Protein AF-A0A412AXY1-F1 (afdb_monomer_lite)

Sequence (61 aa)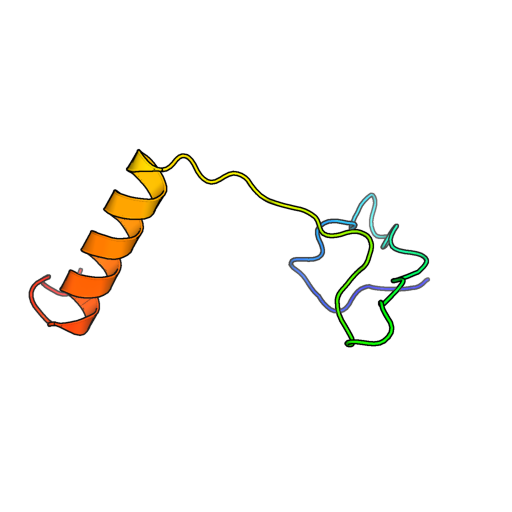:
MICCENNFCLYWQDDTCLLENISLSLQGVCQSCVCVDIGGSLLDTLRQKQLERLEGCLPDD

Organism: NCBI:txid1535

pLDDT: mean 79.94, std 11.18, range [50.81, 93.5]

Secondary structure (DSSP, 8-state):
----S-TT-TTEETTEE------B-TTS-BSS-------HHHHHHHHHHHHHHHTT-S---

Foldseek 3Di:
DDQDPPPPQPQDDPRDRPCPDFDADPVRHTPDDDDDDDDPVNVVVVVVVVVCVVVVVDDDD

Radius of gyration: 17.9 Å; chains: 1; bounding box: 38×29×36 Å

Structure (mmCIF, N/CA/C/O backbone):
data_AF-A0A412AXY1-F1
#
_entry.id   AF-A0A412AXY1-F1
#
loop_
_atom_site.group_PDB
_atom_site.id
_atom_site.type_symbol
_atom_site.label_atom_id
_atom_site.label_alt_id
_atom_site.label_comp_id
_atom_site.label_asym_id
_atom_site.label_entity_id
_atom_site.label_seq_id
_atom_site.pdbx_PDB_ins_code
_atom_site.Cartn_x
_atom_site.Cartn_y
_atom_site.Cartn_z
_atom_site.occupancy
_atom_site.B_iso_or_equiv
_atom_site.auth_seq_id
_atom_site.auth_comp_id
_atom_site.auth_asym_id
_atom_site.auth_atom_id
_atom_site.pdbx_PDB_model_num
ATOM 1 N N . MET A 1 1 ? 17.750 -16.485 -6.894 1.00 50.81 1 MET A N 1
ATOM 2 C CA . MET A 1 1 ? 16.311 -16.185 -6.779 1.00 50.81 1 MET A CA 1
ATOM 3 C C . MET A 1 1 ? 16.149 -15.355 -5.517 1.00 50.81 1 MET A C 1
ATOM 5 O O . MET A 1 1 ? 16.570 -15.827 -4.469 1.00 50.81 1 MET A O 1
ATOM 9 N N . ILE A 1 2 ? 15.715 -14.098 -5.625 1.00 58.34 2 ILE A N 1
ATOM 10 C CA . ILE A 1 2 ? 15.534 -13.216 -4.462 1.00 58.34 2 ILE A CA 1
ATOM 11 C C . ILE A 1 2 ? 14.105 -13.442 -3.976 1.00 58.34 2 ILE A C 1
ATOM 13 O O . ILE A 1 2 ? 13.158 -12.874 -4.516 1.00 58.34 2 ILE A O 1
ATOM 17 N N . CYS A 1 3 ? 13.949 -14.345 -3.014 1.00 57.31 3 CYS A N 1
ATOM 18 C CA . CYS A 1 3 ? 12.663 -14.583 -2.374 1.00 57.31 3 CYS A CA 1
ATOM 19 C C . CYS A 1 3 ? 12.386 -13.430 -1.400 1.00 57.31 3 CYS A C 1
ATOM 21 O O . CYS A 1 3 ? 13.243 -13.094 -0.585 1.00 57.31 3 CYS A O 1
ATOM 23 N N . CYS A 1 4 ? 11.212 -12.804 -1.491 1.00 63.00 4 CYS A N 1
ATOM 24 C CA . CYS A 1 4 ? 10.789 -11.807 -0.518 1.00 63.00 4 CYS A CA 1
ATOM 25 C C . CYS A 1 4 ? 10.193 -12.543 0.676 1.00 63.00 4 CYS A C 1
ATOM 27 O O . CYS A 1 4 ? 9.192 -13.238 0.539 1.00 63.00 4 CYS A O 1
ATOM 29 N N . GLU A 1 5 ? 10.791 -12.384 1.853 1.00 69.62 5 GLU A N 1
ATOM 30 C CA . GLU A 1 5 ? 10.267 -12.983 3.088 1.00 69.62 5 GLU A CA 1
ATOM 31 C C . GLU A 1 5 ? 8.970 -12.302 3.564 1.00 69.62 5 GLU A C 1
ATOM 33 O O . GLU A 1 5 ? 8.257 -12.822 4.423 1.00 69.62 5 GLU A O 1
ATOM 38 N N . ASN A 1 6 ? 8.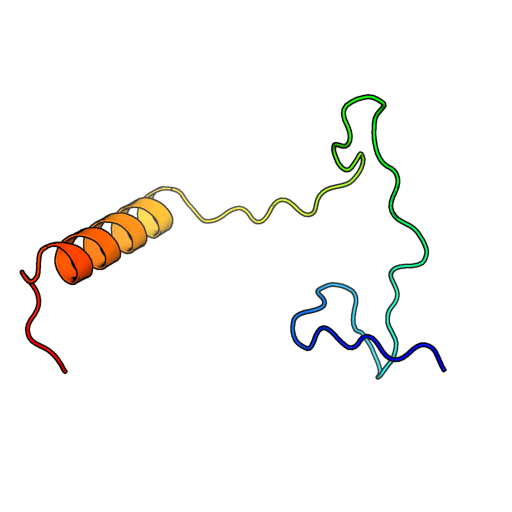635 -11.138 2.996 1.00 69.19 6 ASN A N 1
ATOM 39 C CA . ASN A 1 6 ? 7.387 -10.451 3.276 1.00 69.19 6 ASN A CA 1
ATOM 40 C C . ASN A 1 6 ? 6.258 -11.005 2.396 1.00 69.19 6 ASN A C 1
ATOM 42 O O . ASN A 1 6 ? 6.108 -10.617 1.238 1.00 69.19 6 ASN A O 1
ATOM 46 N N . ASN A 1 7 ? 5.413 -11.850 2.989 1.00 68.88 7 ASN A N 1
ATOM 47 C CA . ASN A 1 7 ? 4.221 -12.412 2.340 1.00 68.88 7 ASN A CA 1
ATOM 48 C C . ASN A 1 7 ? 3.188 -11.352 1.895 1.00 68.88 7 ASN A C 1
ATOM 50 O O . ASN A 1 7 ? 2.286 -11.669 1.128 1.00 68.88 7 ASN A O 1
ATOM 54 N N . PHE A 1 8 ? 3.311 -10.100 2.352 1.00 69.25 8 PHE A N 1
ATOM 55 C CA . PHE A 1 8 ? 2.468 -8.968 1.949 1.00 69.25 8 PHE A CA 1
ATOM 56 C C . PHE A 1 8 ? 3.196 -7.997 1.008 1.00 69.25 8 PHE A C 1
ATOM 58 O O . PHE A 1 8 ? 2.826 -6.826 0.907 1.00 69.25 8 PHE A O 1
ATOM 65 N N . CYS A 1 9 ? 4.271 -8.439 0.350 1.00 75.56 9 CYS A N 1
ATOM 66 C CA . CYS A 1 9 ? 5.015 -7.596 -0.574 1.00 75.56 9 CYS A CA 1
ATOM 67 C C . CYS A 1 9 ? 4.136 -7.182 -1.763 1.00 75.56 9 CYS A C 1
ATOM 69 O O . CYS A 1 9 ? 3.737 -8.004 -2.583 1.00 75.56 9 CYS A O 1
ATOM 71 N N . LEU A 1 10 ? 3.881 -5.877 -1.879 1.00 79.00 10 LEU A N 1
ATOM 72 C CA . LEU A 1 10 ? 3.063 -5.300 -2.949 1.00 79.00 10 LEU A CA 1
ATOM 73 C C . LEU A 1 10 ? 3.731 -5.398 -4.334 1.00 79.00 10 LEU A C 1
ATOM 75 O O . LEU A 1 10 ? 3.060 -5.294 -5.353 1.00 79.00 10 LEU A O 1
ATOM 79 N N . TYR A 1 11 ? 5.047 -5.618 -4.366 1.00 80.50 11 TYR A N 1
ATOM 80 C CA . TYR A 1 11 ? 5.849 -5.770 -5.584 1.00 80.50 11 TYR A CA 1
ATOM 81 C C . TYR A 1 11 ? 6.087 -7.236 -5.965 1.00 80.50 11 TYR A C 1
ATOM 83 O O . TYR A 1 11 ? 6.941 -7.520 -6.804 1.00 80.50 11 TYR A O 1
ATOM 91 N N . TRP A 1 12 ? 5.405 -8.177 -5.312 1.00 82.25 12 TRP A N 1
ATOM 92 C CA . TRP A 1 12 ? 5.537 -9.598 -5.607 1.00 82.25 12 TRP A CA 1
ATOM 93 C C . TRP A 1 12 ? 4.726 -9.972 -6.851 1.00 82.25 12 TRP A C 1
ATOM 95 O O . TRP A 1 12 ? 3.517 -9.748 -6.895 1.00 82.25 12 TRP A O 1
ATOM 105 N N . GLN A 1 13 ? 5.382 -10.556 -7.852 1.00 82.50 13 GLN A N 1
ATOM 106 C CA . GLN A 1 13 ? 4.754 -11.037 -9.081 1.00 82.50 13 GLN A CA 1
ATOM 107 C C . GLN A 1 13 ? 5.504 -12.268 -9.603 1.00 82.50 13 GLN A C 1
ATOM 109 O O . GLN A 1 13 ? 6.732 -12.274 -9.613 1.00 82.50 13 GLN A O 1
ATOM 114 N N . ASP A 1 14 ? 4.771 -13.302 -10.033 1.00 84.38 14 ASP A N 1
ATOM 115 C CA . ASP A 1 14 ? 5.327 -14.528 -10.635 1.00 84.38 14 ASP A CA 1
ATOM 116 C C . ASP A 1 14 ? 6.515 -15.113 -9.835 1.00 84.38 14 ASP A C 1
ATOM 118 O O . ASP A 1 14 ? 7.616 -15.318 -10.349 1.00 84.38 14 ASP A O 1
ATOM 122 N N . ASP A 1 15 ? 6.300 -15.319 -8.529 1.00 80.19 15 ASP A N 1
ATOM 123 C CA . ASP A 1 15 ? 7.284 -15.845 -7.566 1.00 80.19 15 ASP A CA 1
ATOM 124 C C . ASP A 1 15 ? 8.578 -15.022 -7.421 1.00 80.19 15 ASP A C 1
ATOM 126 O O . ASP A 1 15 ? 9.607 -15.519 -6.951 1.00 80.19 15 ASP A O 1
ATOM 130 N N . THR A 1 16 ? 8.536 -13.745 -7.804 1.00 81.12 16 THR A N 1
ATOM 131 C CA . THR A 1 16 ? 9.685 -12.840 -7.746 1.00 81.12 16 THR A CA 1
ATOM 132 C C . THR A 1 16 ? 9.298 -11.478 -7.174 1.00 81.12 16 THR A C 1
ATOM 134 O O . THR A 1 16 ? 8.223 -10.940 -7.428 1.00 81.12 16 THR A O 1
ATOM 137 N N . CYS A 1 17 ? 10.202 -10.879 -6.396 1.00 82.75 17 CYS A N 1
ATOM 138 C CA . CYS A 1 17 ? 10.061 -9.493 -5.961 1.00 82.75 17 CYS A CA 1
ATOM 139 C C . CYS A 1 17 ? 10.575 -8.554 -7.054 1.00 82.75 17 CYS A C 1
ATOM 141 O O . CYS A 1 17 ? 11.755 -8.616 -7.396 1.00 82.75 17 CYS A O 1
ATOM 143 N N . LEU A 1 18 ? 9.722 -7.662 -7.558 1.00 82.81 18 LEU A N 1
ATOM 144 C CA . LEU A 1 18 ? 10.095 -6.659 -8.563 1.00 82.81 18 LEU A CA 1
ATOM 145 C C . LEU A 1 18 ? 10.730 -5.395 -7.963 1.00 82.81 18 LEU A C 1
ATOM 147 O O . LEU A 1 18 ? 11.152 -4.503 -8.695 1.00 82.81 18 LEU A O 1
ATOM 151 N N . LEU A 1 19 ? 10.773 -5.281 -6.633 1.00 82.69 19 LEU A N 1
ATOM 152 C CA . LEU A 1 19 ? 11.362 -4.124 -5.968 1.00 82.69 19 LEU A CA 1
ATOM 153 C C . LEU A 1 19 ? 12.893 -4.208 -6.015 1.00 82.69 19 LEU A C 1
ATOM 155 O O . LEU A 1 19 ? 13.505 -4.907 -5.211 1.00 82.69 19 LEU A O 1
ATOM 159 N N . GLU A 1 20 ? 13.506 -3.480 -6.947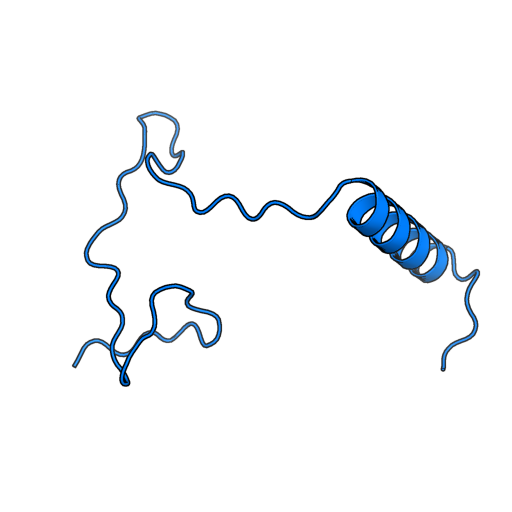 1.00 79.31 20 GLU A N 1
ATOM 160 C CA . GLU A 1 20 ? 14.966 -3.464 -7.114 1.00 79.31 20 GLU A CA 1
ATOM 161 C C . GLU A 1 20 ? 15.677 -2.540 -6.118 1.00 79.31 20 GLU A C 1
ATOM 163 O O . GLU A 1 20 ? 16.741 -2.880 -5.600 1.00 79.31 20 GLU A O 1
ATOM 168 N N . ASN A 1 21 ? 15.112 -1.360 -5.844 1.00 81.44 21 ASN A N 1
ATOM 169 C CA . ASN A 1 21 ? 15.688 -0.397 -4.914 1.00 81.44 21 ASN A CA 1
ATOM 170 C C . ASN A 1 21 ? 14.618 0.409 -4.167 1.00 81.44 21 ASN A C 1
ATOM 172 O O . ASN A 1 21 ? 13.467 0.517 -4.587 1.00 81.44 21 ASN A O 1
ATOM 176 N N . ILE A 1 22 ? 15.023 0.977 -3.032 1.00 82.50 22 ILE A N 1
ATOM 177 C CA . ILE A 1 22 ? 14.252 1.968 -2.285 1.00 82.50 22 ILE A CA 1
ATOM 178 C C . ILE A 1 22 ? 15.147 3.190 -2.134 1.00 82.50 22 ILE A C 1
ATOM 180 O O . ILE A 1 22 ? 16.251 3.095 -1.595 1.00 82.50 22 ILE A O 1
ATOM 184 N N . SER A 1 23 ? 14.662 4.342 -2.584 1.00 86.50 23 SER A N 1
ATOM 185 C CA . SER A 1 23 ? 15.359 5.614 -2.406 1.00 86.50 23 SER A CA 1
ATOM 186 C C . SER A 1 23 ? 14.775 6.358 -1.214 1.00 86.50 23 SER A C 1
ATOM 188 O O . SER A 1 23 ? 13.564 6.567 -1.140 1.00 86.50 23 SER A O 1
ATOM 190 N N . LEU A 1 24 ? 15.635 6.777 -0.289 1.00 88.38 24 LEU A N 1
ATOM 191 C CA . LEU A 1 24 ? 15.259 7.552 0.891 1.00 88.38 24 LEU A CA 1
ATOM 192 C C . LEU A 1 24 ? 15.731 9.005 0.750 1.00 88.38 24 LEU A C 1
ATOM 194 O O . LEU A 1 24 ? 16.763 9.289 0.142 1.00 88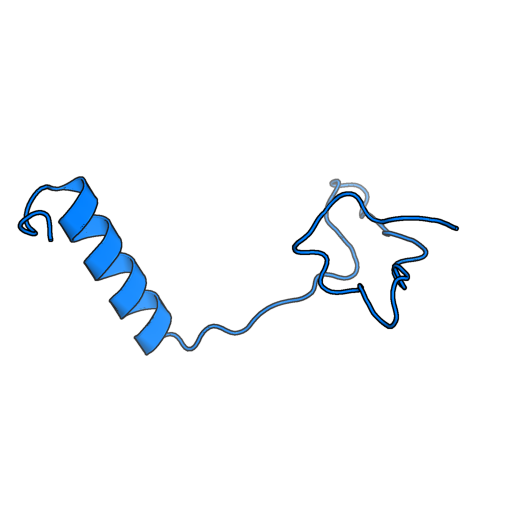.38 24 LEU A O 1
ATOM 198 N N . SER A 1 25 ? 14.976 9.942 1.315 1.00 87.56 25 SER A N 1
ATOM 199 C CA . SER A 1 25 ? 15.404 11.325 1.500 1.00 87.56 25 SER A CA 1
ATOM 200 C C . SER A 1 25 ? 16.454 11.424 2.611 1.00 87.56 25 SER A C 1
ATOM 202 O O . SER A 1 25 ? 16.649 10.494 3.395 1.00 87.56 25 SER A O 1
ATOM 204 N N . LEU A 1 26 ? 17.085 12.595 2.744 1.00 90.88 26 LEU A N 1
ATOM 205 C CA . LEU A 1 26 ? 18.004 12.884 3.854 1.00 90.88 26 LEU A CA 1
ATOM 206 C C . LEU A 1 26 ? 17.333 12.785 5.237 1.00 90.88 26 LEU A C 1
ATOM 208 O O . LEU A 1 26 ? 18.028 12.618 6.232 1.00 90.88 26 LEU A O 1
ATOM 212 N N . GLN A 1 27 ? 16.000 12.875 5.310 1.00 93.25 27 GLN A N 1
ATOM 213 C CA . GLN A 1 27 ? 15.243 12.679 6.552 1.00 93.25 27 GLN A CA 1
ATOM 214 C C . GLN A 1 27 ? 14.819 11.215 6.779 1.00 93.25 27 GLN A C 1
ATOM 216 O O . GLN A 1 27 ? 14.084 10.941 7.722 1.00 93.25 27 GLN A O 1
ATOM 221 N N . GLY A 1 28 ? 15.242 10.278 5.923 1.00 83.38 28 GLY A N 1
ATOM 222 C CA . GLY A 1 28 ? 14.876 8.862 6.024 1.00 83.38 28 GLY A CA 1
ATOM 223 C C . GLY A 1 28 ? 13.476 8.530 5.500 1.00 83.38 28 GLY A C 1
ATOM 224 O O . GLY A 1 28 ? 12.938 7.478 5.830 1.00 83.38 28 GLY A O 1
ATOM 225 N N . VAL A 1 29 ? 12.871 9.406 4.692 1.00 85.38 29 VAL A N 1
ATOM 226 C CA . VAL A 1 29 ? 11.534 9.190 4.114 1.00 85.38 29 VAL A CA 1
ATOM 227 C C . VAL A 1 29 ? 11.662 8.575 2.723 1.00 85.38 29 VAL A C 1
ATOM 229 O O . VAL A 1 29 ? 12.456 9.058 1.920 1.00 85.38 29 VAL A O 1
ATOM 232 N N . CYS A 1 30 ? 10.874 7.547 2.403 1.00 85.81 30 CYS A N 1
ATOM 233 C CA . CYS A 1 30 ? 10.820 6.994 1.047 1.00 85.81 30 CYS A CA 1
ATOM 234 C C . CYS A 1 30 ? 10.462 8.079 0.020 1.00 85.81 30 CYS A C 1
ATOM 236 O O . CYS A 1 30 ? 9.472 8.792 0.163 1.00 85.81 30 CYS A O 1
ATOM 238 N N . GLN A 1 31 ? 11.275 8.194 -1.030 1.00 81.69 31 GLN A N 1
ATOM 239 C CA . GLN A 1 31 ? 11.056 9.140 -2.128 1.00 81.69 31 GLN A CA 1
ATOM 240 C C . GLN A 1 31 ? 9.910 8.703 -3.046 1.00 81.69 31 GLN A C 1
ATOM 242 O O . GLN A 1 31 ? 9.262 9.541 -3.664 1.00 81.69 31 GLN A O 1
ATOM 247 N N . SER A 1 32 ? 9.661 7.395 -3.123 1.00 78.06 32 SER A N 1
ATOM 248 C CA . SER A 1 32 ? 8.533 6.807 -3.835 1.00 78.06 32 SER A CA 1
ATOM 249 C C . SER A 1 32 ? 7.777 5.906 -2.863 1.00 78.06 32 SER A C 1
ATOM 251 O O . SER A 1 32 ? 8.256 4.832 -2.502 1.00 78.06 32 SER A O 1
ATOM 253 N N . CYS A 1 33 ? 6.629 6.384 -2.385 1.00 76.94 33 CYS A N 1
ATOM 254 C CA . CYS A 1 33 ? 5.716 5.621 -1.539 1.00 76.94 33 CYS A CA 1
ATOM 255 C C . CYS A 1 33 ? 4.507 5.187 -2.359 1.00 76.94 33 CYS A C 1
ATOM 257 O O . CYS A 1 33 ? 3.934 5.985 -3.101 1.00 76.94 33 CYS A O 1
ATOM 259 N N . VAL A 1 34 ? 4.060 3.951 -2.154 1.00 76.56 34 VAL A N 1
ATOM 260 C CA . VAL A 1 34 ? 2.730 3.537 -2.598 1.00 76.56 34 VAL A CA 1
ATOM 261 C C . VAL A 1 34 ? 1.720 4.130 -1.623 1.00 76.56 34 VAL A C 1
ATOM 263 O O . VAL A 1 34 ? 1.595 3.678 -0.486 1.00 76.56 34 VAL A O 1
ATOM 266 N N . CYS A 1 35 ? 1.022 5.173 -2.059 1.00 72.44 35 CYS A N 1
ATOM 267 C CA . CYS A 1 35 ? -0.102 5.728 -1.320 1.00 72.44 35 CYS A CA 1
ATOM 268 C C . CYS A 1 35 ? -1.358 4.941 -1.690 1.00 72.44 35 CYS A C 1
ATOM 270 O O . CYS A 1 35 ? -1.818 5.005 -2.829 1.00 72.44 35 CYS A O 1
ATOM 272 N N . VAL A 1 36 ? -1.909 4.198 -0.734 1.00 73.81 36 VAL A N 1
ATOM 273 C CA . VAL A 1 36 ? -3.211 3.550 -0.904 1.00 73.81 36 VAL A CA 1
ATOM 274 C C . VAL A 1 36 ? -4.282 4.546 -0.475 1.00 73.81 36 VAL A C 1
ATOM 276 O O . VAL A 1 36 ? -4.327 4.933 0.693 1.00 73.81 36 VAL A O 1
ATOM 279 N N . ASP A 1 37 ? -5.121 4.981 -1.415 1.00 79.25 37 ASP A N 1
ATOM 280 C CA . ASP A 1 37 ? -6.290 5.798 -1.096 1.00 79.25 37 ASP A CA 1
ATOM 281 C C . ASP A 1 37 ? -7.393 4.900 -0.529 1.00 79.25 37 ASP A C 1
ATOM 283 O O . ASP A 1 37 ? -7.998 4.089 -1.232 1.00 79.25 37 ASP A O 1
ATOM 287 N N . ILE A 1 38 ? -7.621 5.019 0.774 1.00 78.75 38 ILE A N 1
ATOM 288 C CA . ILE A 1 38 ? -8.754 4.397 1.446 1.00 78.75 38 ILE A CA 1
ATOM 289 C C . ILE A 1 38 ? -9.787 5.504 1.601 1.00 78.75 38 ILE A C 1
ATOM 291 O O . ILE A 1 38 ? -9.601 6.408 2.416 1.00 78.75 38 ILE A O 1
ATOM 295 N N . GLY A 1 39 ? -10.863 5.429 0.813 1.00 87.81 39 GLY A N 1
ATOM 296 C CA . GLY A 1 39 ? -11.894 6.466 0.775 1.00 87.81 39 GLY A CA 1
ATOM 297 C C . GLY A 1 39 ? -12.337 6.896 2.178 1.00 87.81 39 GLY A C 1
ATOM 298 O O . GLY A 1 39 ? -12.588 6.053 3.041 1.00 87.81 39 GLY A O 1
ATOM 299 N N . GLY A 1 40 ? -12.426 8.211 2.403 1.00 88.50 40 GLY A N 1
ATOM 300 C CA . GLY A 1 40 ? -12.560 8.791 3.747 1.00 88.50 40 GLY A CA 1
ATOM 301 C C . GLY A 1 40 ? -13.700 8.200 4.581 1.00 88.50 40 GLY A C 1
ATOM 302 O O . GLY A 1 40 ? -13.492 7.838 5.733 1.00 88.50 40 GLY A O 1
ATOM 303 N N . SER A 1 41 ? -14.870 7.982 3.975 1.00 90.62 41 SER A N 1
ATOM 304 C CA . SER A 1 41 ? -16.026 7.380 4.656 1.00 90.62 41 SER A CA 1
ATOM 305 C C . SER A 1 41 ? -15.776 5.942 5.131 1.00 90.62 41 SER A C 1
ATOM 307 O O . SER A 1 41 ? -16.211 5.556 6.220 1.00 90.62 41 SER A O 1
ATOM 309 N N . LEU A 1 42 ? -15.056 5.145 4.336 1.00 90.19 42 LEU A N 1
ATOM 310 C CA . LEU A 1 42 ? -14.655 3.791 4.712 1.00 90.19 42 LEU A CA 1
ATOM 311 C C . LEU A 1 42 ? -13.635 3.839 5.852 1.00 90.19 42 LEU A C 1
ATOM 313 O O . LEU A 1 42 ? -13.763 3.092 6.821 1.00 90.19 42 LEU A O 1
ATOM 317 N N . LEU A 1 43 ? -12.654 4.738 5.757 1.00 90.88 43 LEU A N 1
ATOM 318 C CA . LEU A 1 43 ? -11.621 4.909 6.774 1.00 90.88 43 LEU A CA 1
ATOM 319 C C . LEU A 1 43 ? -12.223 5.309 8.130 1.00 90.88 43 LEU A C 1
ATOM 321 O O . LEU A 1 43 ? -11.848 4.743 9.155 1.00 90.88 43 LEU A O 1
ATOM 325 N N . 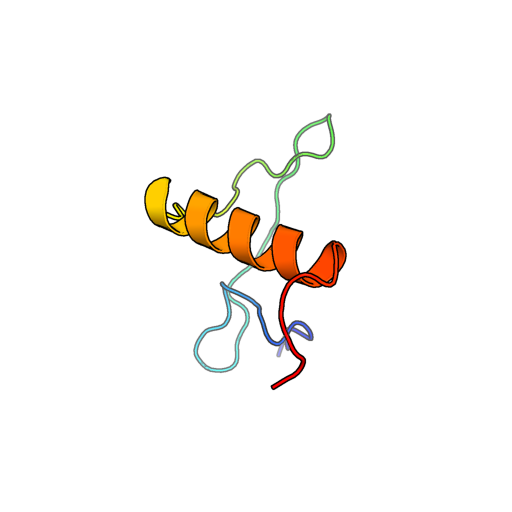ASP A 1 44 ? -13.190 6.224 8.135 1.00 93.44 44 ASP A N 1
ATOM 326 C CA . ASP A 1 44 ? -13.876 6.664 9.352 1.00 93.44 44 ASP A CA 1
ATOM 327 C C . ASP A 1 44 ? -14.714 5.541 9.973 1.00 93.44 44 ASP A C 1
ATOM 329 O O . ASP A 1 44 ? -14.666 5.327 11.184 1.00 93.44 44 ASP A O 1
ATOM 333 N N . THR A 1 45 ? -15.393 4.742 9.145 1.00 92.62 45 THR A N 1
ATOM 334 C CA . THR A 1 45 ? -16.134 3.558 9.610 1.00 92.62 45 THR A CA 1
ATOM 335 C C . THR A 1 45 ? -15.201 2.533 10.261 1.00 92.62 45 THR A C 1
ATOM 337 O O . THR A 1 45 ? -15.513 1.982 11.317 1.00 92.62 45 THR A O 1
ATOM 340 N N . LEU A 1 46 ? -14.042 2.269 9.649 1.00 90.94 46 LEU A N 1
ATOM 341 C CA . LEU A 1 46 ? -13.055 1.330 10.188 1.00 90.94 46 LEU A CA 1
ATOM 342 C C . LEU A 1 46 ? -12.441 1.839 11.497 1.00 90.94 46 LEU A C 1
ATOM 344 O O . LEU A 1 46 ? -12.260 1.052 12.426 1.00 90.94 46 LEU A O 1
ATOM 348 N N . ARG A 1 47 ? -12.165 3.146 11.598 1.00 91.81 47 ARG A N 1
ATOM 349 C CA . ARG A 1 47 ? -11.695 3.776 12.840 1.00 91.81 47 ARG A CA 1
ATOM 350 C C . ARG A 1 47 ? -12.712 3.629 13.962 1.00 91.81 47 ARG A C 1
ATOM 352 O O . ARG A 1 47 ? -12.327 3.211 15.048 1.00 91.81 47 ARG A O 1
ATOM 359 N N . GLN A 1 48 ? -13.982 3.920 13.686 1.00 93.44 48 GLN A N 1
ATOM 360 C CA . GLN A 1 48 ? -15.049 3.819 14.677 1.00 93.44 48 GLN A CA 1
ATOM 361 C C . GLN A 1 48 ? -15.192 2.385 15.201 1.00 93.44 48 GLN A C 1
ATOM 363 O O . GLN A 1 48 ? -15.149 2.169 16.407 1.00 93.44 48 GLN A O 1
ATOM 368 N N . LYS A 1 49 ? -15.227 1.390 14.304 1.00 91.06 49 LYS A N 1
ATOM 369 C CA . LYS A 1 49 ? -15.251 -0.030 14.696 1.00 91.06 49 LYS A CA 1
ATOM 370 C C . LYS A 1 49 ? -14.061 -0.418 15.567 1.00 91.06 49 LYS A C 1
ATOM 372 O O . LYS A 1 49 ? -14.202 -1.176 16.521 1.00 91.06 49 LYS A O 1
ATOM 377 N N . GLN A 1 50 ? -12.868 0.067 15.230 1.00 90.81 50 GLN A N 1
ATOM 378 C CA . GLN A 1 50 ? -11.671 -0.248 16.000 1.00 90.81 50 GLN A CA 1
ATOM 379 C C . GLN A 1 50 ? -11.689 0.412 17.384 1.00 90.81 50 GLN A C 1
ATOM 381 O O . GLN A 1 50 ? -11.243 -0.207 18.349 1.00 90.81 50 GLN A O 1
ATOM 386 N N . LEU A 1 51 ? -12.223 1.631 17.484 1.00 93.50 51 LEU A N 1
ATOM 387 C CA . LEU A 1 51 ? -12.425 2.326 18.751 1.00 93.50 51 LEU A CA 1
ATOM 388 C C . LEU A 1 51 ? -13.395 1.545 19.647 1.00 93.50 51 LEU A C 1
ATOM 390 O O . LEU A 1 51 ? -13.057 1.230 20.780 1.00 93.50 51 LEU A O 1
ATOM 394 N N . GLU A 1 52 ? -14.538 1.127 19.103 1.00 91.94 52 GLU A N 1
ATOM 395 C CA . GLU A 1 52 ? -15.550 0.349 19.827 1.00 91.94 52 GLU A CA 1
ATOM 396 C C . GLU A 1 52 ? -15.001 -0.985 20.358 1.00 91.94 52 GLU A C 1
ATOM 398 O O . GLU A 1 52 ? -15.341 -1.394 21.468 1.00 91.94 52 GLU A O 1
ATOM 403 N N . ARG A 1 53 ? -14.110 -1.642 19.599 1.00 88.31 53 ARG A N 1
ATOM 404 C CA . ARG A 1 53 ? -13.398 -2.852 20.048 1.00 88.31 53 ARG A CA 1
ATOM 405 C C . ARG A 1 53 ? -12.449 -2.574 21.213 1.00 88.31 53 ARG A C 1
ATOM 407 O O . ARG A 1 53 ? -12.352 -3.392 22.119 1.00 88.31 53 ARG A O 1
ATOM 414 N N . LEU A 1 54 ? -11.725 -1.454 21.180 1.00 88.12 54 LEU A N 1
ATOM 415 C CA . LEU A 1 54 ? -10.786 -1.073 22.243 1.00 88.12 54 LEU A CA 1
ATOM 416 C C . LEU A 1 54 ? -11.509 -0.632 23.518 1.00 88.12 54 LEU A C 1
ATOM 418 O O . LEU A 1 54 ? -11.033 -0.900 24.618 1.00 88.12 54 LEU A O 1
ATOM 422 N N . GLU A 1 55 ? -12.651 0.032 23.365 1.00 90.19 55 GLU A N 1
ATOM 423 C CA . GLU A 1 55 ? -13.483 0.515 24.469 1.00 90.19 55 GLU A CA 1
ATOM 424 C C . GLU A 1 55 ? -14.373 -0.588 25.070 1.00 90.19 55 GLU A C 1
ATOM 426 O O . GLU A 1 55 ? -15.030 -0.359 26.083 1.00 90.19 55 GLU A O 1
ATOM 431 N N . GLY A 1 56 ? -14.372 -1.796 24.489 1.00 73.31 56 GLY A N 1
ATOM 432 C CA . GLY A 1 56 ? -15.164 -2.934 24.967 1.00 73.31 56 GLY A CA 1
ATOM 433 C C . GLY A 1 56 ? -16.671 -2.773 24.742 1.00 73.31 56 GLY A C 1
ATOM 434 O O . GLY A 1 56 ? -17.470 -3.406 25.428 1.00 73.31 56 GLY A O 1
ATOM 435 N N . CYS A 1 57 ? -17.072 -1.915 23.801 1.00 64.88 57 CYS A N 1
ATOM 436 C CA . CYS A 1 57 ? -18.473 -1.627 23.484 1.00 64.88 57 CYS A CA 1
ATOM 437 C C . CYS A 1 57 ? -19.087 -2.619 22.480 1.00 64.88 57 CYS A C 1
ATOM 439 O O . CYS A 1 57 ? -20.298 -2.584 22.256 1.00 64.88 57 CYS A O 1
ATOM 441 N N . LEU A 1 58 ? -18.277 -3.492 21.871 1.00 57.16 58 LEU A N 1
ATOM 442 C CA . LEU A 1 58 ? -18.738 -4.558 20.982 1.00 57.16 58 LEU A CA 1
ATOM 443 C C . LEU A 1 58 ? -18.672 -5.912 21.705 1.00 57.16 58 LEU A C 1
ATOM 445 O O . LEU A 1 58 ? -17.641 -6.206 22.310 1.00 57.16 58 LEU A O 1
ATOM 449 N N . PRO A 1 59 ? -19.734 -6.736 21.647 1.00 60.09 59 PRO A N 1
ATOM 450 C CA . PRO A 1 59 ? -19.655 -8.116 22.105 1.00 60.09 59 PRO A CA 1
ATOM 451 C C . PRO A 1 59 ? -18.642 -8.886 21.247 1.00 60.09 59 PRO A C 1
ATOM 453 O O . PRO A 1 59 ? -18.589 -8.688 20.032 1.00 60.09 59 PRO A O 1
ATOM 456 N N . ASP A 1 60 ? -17.836 -9.734 21.888 1.00 58.75 60 ASP A N 1
ATOM 457 C CA . ASP A 1 60 ? -16.995 -10.709 21.192 1.00 58.75 60 ASP A CA 1
ATOM 458 C C . ASP A 1 60 ? -17.899 -11.627 20.343 1.00 58.75 60 ASP A C 1
ATOM 460 O O . ASP A 1 60 ? -18.800 -12.272 20.888 1.00 58.75 60 ASP A O 1
ATOM 464 N N . ASP A 1 61 ? -17.685 -11.636 19.022 1.00 55.66 61 ASP A N 1
ATOM 465 C CA . ASP A 1 61 ? -18.211 -12.653 18.091 1.00 55.66 61 ASP A CA 1
ATOM 466 C C . ASP A 1 61 ? -17.419 -13.966 18.236 1.00 55.66 61 ASP A C 1
ATOM 468 O O . ASP A 1 61 ? -16.163 -13.908 18.206 1.00 55.66 61 ASP A O 1
#

=== Feature glossary ===
Key to the feature types in this record:

— What the protein is —

Primary structure: the covalent order of the twenty standard amino acids along the backbone. Two proteins with the same sequence will (almost always) fold to the same structure; two with 30% identity often share a fold but not the details.

Database cross-references. InterPro integrates a dozen domain/family signature databases into unified entries with residue-range hits. GO terms attach function/process/location labels with evidence codes. CATH codes position the fold in a four-level structural taxonomy. Organism is the NCBI-taxonomy species name.

— Where its atoms are —

The mmCIF block holds the 3D Cartesian coordinates of each backbone atom (N, Cα, C, O) in ångströms. mmCIF is the PDB's canonical archive format — a tagged-loop text representation of the atomic model.

Six rendered views show the 3D structure from the faces of a cube — i.e. along ±x, ±y, ±z. Rendering representation is drawn randomly per protein from cartoon (secondary-structure ribbons), sticks (backbone bonds), or molecular surface; coloring is either N→C rainbow (blue at the N-terminus through red at the C-terminus) or one color per chain.

— Local backbone conformation —

DSSP 8-state secondary structure assigns each residue one of H (α-helix), G (3₁₀-helix), I (π-helix), E (extended β-strand), B (isolated β-bridge), T (hydrogen-bonded turn), S (bend), or '-' (coil). The assignment is computed from backbone hydrogen-bond geometry via the Kabsch–Sander algorithm.

P-SEA three-state annotation labels each residue as helix, strand, or coil based purely on the geometry of the Cα trace. It serves as a fallback when the full backbone (and thus DSSP) is unavailable.

The φ/ψ torsion pair specifies the backbone conformation at each residue. φ rotates about the N–Cα bond, ψ about the Cα–C bond. Steric clashes forbid most of the (φ, ψ) plane — the allowed regions (α-helix basin, β-sheet basin, left-handed helix) are the Ramachandran-allowed regions.

— Global shape and packing —

The geometric summary reports three shape descriptors. Rg (radius of gyration) measures how spread out the Cα atoms are about their centre of mass; compact globular proteins have small Rg, elongated or unfolded ones large. Cα contacts (<8 Å, |i−j|>4) count long-range residue pairs in spatial proximity — high for tightly packed folds, near zero for rods or random coil. The bounding-box extents give the protein's footprint along x, y, z in Å.

Acce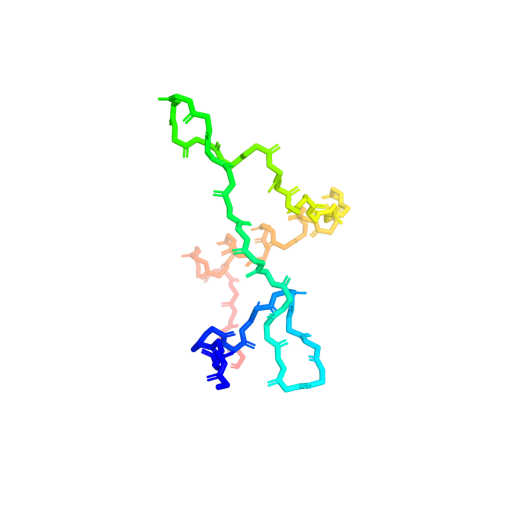ssible surface area quantifies burial. A residue with SASA near zero is packed into the hydrophobic core; one with SASA >100 Å² sits on the surface. Computed here via the Shrake–Rupley numerical algorithm with a 1.4 Å probe.

Plot images: a contact map (which residues are close in 3D, as an N×N binary image), a Ramachandran scatter (backbone torsion angles, revealing secondary-structure composition at a glance), and — for AlphaFold structures — a PAE heatmap (pairwise prediction confidence).

— Structural neighborhood —

The Foldseek 3Di string encodes local tertiary geometry as a 20-letter alphabet — one character per residue — derived from the relative positions of nearby Cα atoms. Unlike the amino-acid sequence, 3Di is a direct function of the 3D structure, so two proteins with the same fold have similar 3Di strings even at low sequence identity.

Nearest PDB neighbors are the top structural matches found by Foldseek when searching this structure against the entire Protein Data Bank. Each hit reports a TM-score (0 to 1; >0.5 almost always implies the same fold) and an E-value. These are *structural* homologs — they may share no detectable sequence similarity.

— Confidence and disorder —

For AlphaFold models, the B-factor field carries pLDDT — the model's own estimate of local accuracy on a 0–100 scale. Regions with pLDDT<50 should be treated as essentially unmodeled; they often correspond to intrinsically disordered segments.

B-factor (Debye–Waller factor) reflects atomic displacement in the crystal lattice. It is an experimental observable (units Å²), not a prediction; low values mean the atom is pinned down, high values mean it moves or is heterogeneous across the crystal.

Predicted aligned error is AlphaFold's pairwise confidence. Unlike pLDDT (per-residue), PAE is per-residue-pair and captures whether two parts of the structure are correctly placed relative to each other. Units are ångströms of expected positional error.